Protein AF-A0A2R7MZW3-F1 (afdb_monomer)

Mean predicted aligned error: 15.94 Å

Structure (mmCIF, N/CA/C/O backbone):
data_AF-A0A2R7MZW3-F1
#
_entry.id   AF-A0A2R7MZW3-F1
#
loop_
_atom_site.group_PDB
_atom_site.id
_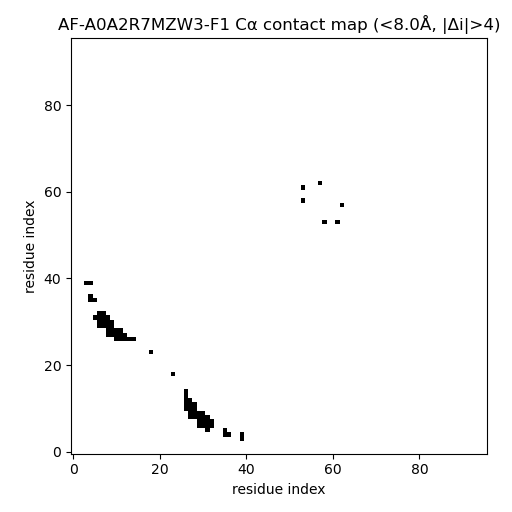atom_site.type_symbol
_atom_site.label_atom_id
_atom_site.label_alt_id
_atom_site.label_comp_id
_atom_site.label_asym_id
_atom_site.label_entity_id
_atom_site.label_seq_id
_atom_site.pdbx_PDB_ins_code
_atom_site.Cartn_x
_atom_site.Cartn_y
_atom_site.Cartn_z
_atom_site.occupancy
_atom_site.B_iso_or_equiv
_atom_site.auth_seq_id
_atom_site.auth_comp_id
_atom_site.auth_asym_id
_atom_site.auth_atom_id
_atom_site.pdbx_PDB_model_num
ATOM 1 N N . ARG A 1 1 ? -1.421 -18.798 -7.494 1.00 64.56 1 ARG A N 1
ATOM 2 C CA . ARG A 1 1 ? -2.380 -18.416 -6.420 1.00 64.56 1 ARG A CA 1
ATOM 3 C C . ARG A 1 1 ? -1.952 -17.053 -5.877 1.00 64.56 1 ARG A C 1
ATOM 5 O O . ARG A 1 1 ? -0.761 -16.881 -5.678 1.00 64.56 1 ARG A O 1
ATOM 12 N N . LYS A 1 2 ? -2.861 -16.079 -5.736 1.00 65.69 2 LYS A N 1
ATOM 13 C CA . LYS A 1 2 ? -2.500 -14.654 -5.558 1.00 65.69 2 LYS A CA 1
ATOM 14 C C . LYS A 1 2 ? -2.322 -14.226 -4.091 1.00 65.69 2 LYS A C 1
ATOM 16 O O . LYS A 1 2 ? -1.412 -13.463 -3.807 1.00 65.69 2 LYS A O 1
ATOM 21 N N . ASN A 1 3 ? -3.116 -14.779 -3.172 1.00 73.94 3 ASN A N 1
ATOM 22 C CA . ASN A 1 3 ? -3.118 -14.399 -1.754 1.00 73.94 3 ASN A CA 1
ATOM 23 C C . ASN A 1 3 ? -2.967 -15.649 -0.873 1.00 73.94 3 ASN A C 1
ATOM 25 O O . ASN A 1 3 ? -3.956 -16.229 -0.445 1.00 73.94 3 ASN A O 1
ATOM 29 N N . GLN A 1 4 ? -1.733 -16.111 -0.670 1.00 78.88 4 GLN A N 1
ATOM 30 C CA . GLN A 1 4 ? -1.414 -17.172 0.296 1.00 78.88 4 GLN A CA 1
ATOM 31 C C . GLN A 1 4 ? -0.951 -16.513 1.598 1.00 78.88 4 GLN A C 1
ATOM 33 O O . GLN A 1 4 ? 0.252 -16.325 1.805 1.00 78.88 4 GLN A O 1
ATOM 38 N N . ILE A 1 5 ? -1.913 -16.068 2.393 1.00 87.69 5 ILE A N 1
ATOM 39 C CA . ILE A 1 5 ? -1.721 -15.604 3.764 1.00 87.69 5 ILE A CA 1
ATOM 40 C C . ILE A 1 5 ? -3.044 -15.807 4.494 1.00 87.69 5 ILE A C 1
ATOM 42 O O . ILE A 1 5 ? -4.098 -15.408 3.990 1.00 87.69 5 ILE A O 1
ATOM 46 N N . ASP A 1 6 ? -2.970 -16.432 5.660 1.00 88.06 6 ASP A N 1
ATOM 47 C CA . ASP A 1 6 ? -4.140 -16.701 6.480 1.00 88.06 6 ASP A CA 1
ATOM 48 C C . ASP A 1 6 ? -4.263 -15.607 7.537 1.00 88.06 6 ASP A C 1
ATOM 50 O O . ASP A 1 6 ? -3.507 -15.562 8.507 1.00 88.06 6 ASP A O 1
ATOM 54 N N . TYR A 1 7 ? -5.215 -14.700 7.328 1.00 89.88 7 TYR A N 1
ATOM 55 C CA . TYR A 1 7 ? -5.505 -13.636 8.281 1.00 89.88 7 TYR A CA 1
ATOM 56 C C . TYR A 1 7 ? -6.426 -14.144 9.384 1.00 89.88 7 TYR A C 1
ATOM 58 O O . TYR A 1 7 ? -7.491 -14.705 9.114 1.00 89.88 7 TYR A O 1
ATOM 66 N N . LYS A 1 8 ? -6.043 -13.891 10.636 1.00 91.06 8 LYS A N 1
ATOM 67 C CA . LYS A 1 8 ? -6.864 -14.190 11.811 1.00 91.06 8 LYS A CA 1
ATOM 68 C C . LYS A 1 8 ? -7.236 -12.886 12.479 1.00 91.06 8 LYS A C 1
ATOM 70 O O . LYS A 1 8 ? -6.388 -12.158 12.982 1.00 91.06 8 LYS A O 1
ATOM 75 N N . ILE A 1 9 ? -8.526 -12.591 12.471 1.00 92.25 9 ILE A N 1
ATOM 76 C CA . ILE A 1 9 ? -9.049 -11.311 12.920 1.00 92.25 9 ILE A CA 1
ATOM 77 C C . ILE A 1 9 ? -10.055 -11.563 14.037 1.00 92.25 9 ILE A C 1
ATOM 79 O O . ILE A 1 9 ? -10.992 -12.344 13.873 1.00 92.25 9 ILE A O 1
ATOM 83 N N . LYS A 1 10 ? -9.882 -10.879 15.170 1.00 91.69 10 LYS A N 1
ATOM 84 C CA . LYS A 1 10 ? -10.827 -10.912 16.285 1.00 91.69 10 LYS A CA 1
ATOM 85 C C . LYS A 1 10 ? -11.781 -9.730 16.179 1.00 91.69 10 LYS A C 1
ATOM 87 O O . LYS A 1 10 ? -11.370 -8.570 16.224 1.00 91.69 10 LYS A O 1
ATOM 92 N N . VAL A 1 11 ? -13.068 -10.037 16.055 1.00 91.50 11 VAL A N 1
ATOM 93 C CA . VAL A 1 11 ? -14.135 -9.033 16.032 1.00 91.50 11 VAL A CA 1
ATOM 94 C C . VAL A 1 11 ? -14.488 -8.663 17.470 1.00 91.50 11 VAL A C 1
ATOM 96 O O . VAL A 1 11 ? -14.844 -9.533 18.261 1.00 91.50 11 VAL A O 1
ATOM 99 N N . ILE A 1 12 ? -14.361 -7.379 17.810 1.00 91.44 12 ILE A N 1
ATOM 100 C CA . ILE A 1 12 ? -14.692 -6.853 19.143 1.00 91.44 12 ILE A CA 1
ATOM 101 C C . ILE A 1 12 ? -16.151 -6.394 19.171 1.00 91.44 12 ILE A C 1
ATOM 103 O O . ILE A 1 12 ? -16.875 -6.670 20.122 1.00 91.44 12 ILE A O 1
ATOM 107 N N . GLN A 1 13 ? -16.588 -5.699 18.119 1.00 89.75 13 GLN A N 1
ATOM 108 C CA . GLN A 1 13 ? -17.934 -5.140 18.009 1.00 89.75 13 GLN A CA 1
ATOM 109 C C . GLN A 1 13 ? -18.397 -5.103 16.551 1.00 89.75 13 GLN A C 1
ATOM 111 O O . GLN A 1 13 ? -17.591 -4.937 15.634 1.00 89.75 13 GLN A O 1
ATOM 116 N N . ILE A 1 14 ? -19.708 -5.241 16.342 1.00 89.81 14 ILE A N 1
ATOM 117 C CA . ILE A 1 14 ? -20.322 -5.208 15.012 1.00 89.81 14 ILE A CA 1
ATOM 118 C C . ILE A 1 14 ? -20.767 -3.770 14.715 1.00 89.81 14 ILE A C 1
ATOM 120 O O . ILE A 1 14 ? -21.620 -3.237 15.429 1.00 89.81 14 ILE A O 1
ATOM 124 N N . PRO A 1 15 ? -20.219 -3.121 13.676 1.00 90.81 15 PRO A N 1
ATOM 125 C CA . PRO A 1 15 ? -20.639 -1.780 13.305 1.00 90.81 15 PRO A CA 1
ATOM 126 C C . PRO A 1 15 ? -22.012 -1.793 12.622 1.00 90.81 15 PRO A C 1
ATOM 128 O O . PRO A 1 15 ? -22.343 -2.710 11.875 1.00 90.81 15 PRO A O 1
ATOM 131 N N . LYS A 1 16 ? -22.809 -0.740 12.839 1.00 90.38 16 LYS A N 1
ATOM 132 C CA . LYS A 1 16 ? -24.151 -0.599 12.237 1.00 90.38 16 LYS A CA 1
ATOM 133 C C . LYS A 1 16 ? -24.123 -0.293 10.733 1.00 90.38 16 LYS A C 1
ATOM 135 O O . LYS A 1 16 ? -25.112 -0.515 10.045 1.00 90.38 16 LYS A O 1
ATOM 140 N N . SER A 1 17 ? -23.018 0.245 10.225 1.00 92.62 17 SER A N 1
ATOM 141 C CA . SER A 1 17 ? -22.836 0.622 8.821 1.00 92.62 17 SER A CA 1
ATOM 142 C C . SER A 1 17 ? -21.377 0.445 8.401 1.00 92.62 17 SER A C 1
ATOM 144 O O . SER A 1 17 ? -20.516 0.124 9.221 1.00 92.62 17 SER A O 1
ATOM 146 N N . ARG A 1 18 ? -21.076 0.634 7.109 1.00 92.69 18 ARG A N 1
ATOM 147 C CA . ARG A 1 18 ? -19.694 0.612 6.619 1.00 92.69 18 ARG A CA 1
ATOM 148 C C . ARG A 1 18 ? -18.929 1.810 7.177 1.00 92.69 18 ARG A C 1
ATOM 150 O O . ARG A 1 18 ? -19.370 2.948 7.057 1.00 92.69 18 ARG A O 1
ATOM 157 N N . ILE A 1 19 ? -17.757 1.543 7.737 1.00 90.25 19 ILE A N 1
ATOM 158 C CA . ILE A 1 19 ? -16.918 2.543 8.395 1.00 90.25 19 ILE A CA 1
ATOM 159 C C . ILE A 1 19 ? -15.664 2.817 7.549 1.00 90.25 19 ILE A C 1
ATOM 161 O O . ILE A 1 19 ? -15.190 1.950 6.812 1.00 90.25 19 ILE A O 1
ATOM 165 N N . GLY A 1 20 ? -15.122 4.035 7.644 1.00 93.06 20 GLY A N 1
ATOM 166 C CA . GLY A 1 20 ? -13.849 4.406 7.023 1.00 93.06 20 GLY A CA 1
ATOM 167 C C . GLY A 1 20 ? -12.640 3.708 7.662 1.00 93.06 20 GLY A C 1
ATOM 168 O O . GLY A 1 20 ? -12.623 3.439 8.862 1.00 93.06 20 GLY A O 1
ATOM 169 N N . ALA A 1 21 ? -11.590 3.466 6.871 1.00 92.62 21 ALA A N 1
ATOM 170 C CA . ALA A 1 21 ? -10.436 2.639 7.253 1.00 92.62 21 ALA A CA 1
ATOM 171 C C . ALA A 1 21 ? -9.780 3.029 8.593 1.00 92.62 21 ALA A C 1
ATOM 173 O O . ALA A 1 21 ? -9.381 2.157 9.358 1.00 92.62 21 ALA A O 1
ATOM 174 N N . LYS A 1 22 ? -9.722 4.327 8.918 1.00 93.00 22 LYS A N 1
ATOM 175 C CA . LYS A 1 22 ? -9.098 4.832 10.153 1.00 93.00 22 LYS A CA 1
ATOM 176 C C . LYS A 1 22 ? -9.803 4.376 11.439 1.00 93.00 22 LYS A C 1
ATOM 178 O O . LYS A 1 22 ? -9.162 4.286 12.477 1.00 93.00 22 LYS A O 1
ATOM 183 N N . LEU A 1 23 ? -11.105 4.100 11.380 1.00 90.69 23 LEU A N 1
ATOM 184 C CA . LEU A 1 23 ? -11.927 3.735 12.542 1.00 90.69 23 LEU A CA 1
ATOM 185 C C . LEU A 1 23 ? -12.136 2.213 12.659 1.00 90.69 23 LEU A C 1
ATOM 187 O O . LEU A 1 23 ? -12.674 1.731 13.656 1.00 90.69 23 LEU A O 1
ATOM 191 N N . VAL A 1 24 ? -11.695 1.445 11.657 1.00 89.62 24 VAL A N 1
ATOM 192 C CA . VAL A 1 24 ? -11.735 -0.026 11.660 1.00 89.62 24 VAL A CA 1
ATOM 193 C C . VAL A 1 24 ? -10.971 -0.637 12.847 1.00 89.62 24 VAL A C 1
ATOM 195 O O . VAL A 1 24 ? -11.534 -1.533 13.478 1.00 89.62 24 VAL A O 1
ATOM 198 N N . PRO A 1 25 ? -9.780 -0.137 13.246 1.00 90.56 25 PRO A N 1
ATOM 199 C CA . PRO A 1 25 ? -9.045 -0.682 14.392 1.00 90.56 25 PRO A CA 1
ATOM 200 C C . PRO A 1 25 ? -9.797 -0.603 15.730 1.00 90.56 25 PRO A C 1
ATOM 202 O O . PRO A 1 25 ? -9.471 -1.328 16.660 1.00 90.56 25 PRO A O 1
ATOM 205 N N . LEU A 1 26 ? -10.817 0.257 15.845 1.00 90.69 26 LEU A N 1
ATOM 206 C CA . LEU A 1 26 ? -11.649 0.349 17.052 1.00 90.69 26 LEU A CA 1
ATOM 207 C C . LEU A 1 26 ? -12.625 -0.831 17.192 1.00 90.69 26 LEU A C 1
ATOM 209 O O . LEU A 1 26 ? -13.137 -1.090 18.278 1.00 90.69 26 LEU A O 1
ATOM 213 N N . HIS A 1 27 ? -12.939 -1.512 16.091 1.00 90.44 27 HIS A N 1
ATOM 214 C CA . HIS A 1 27 ? -13.952 -2.572 16.044 1.00 90.44 27 HIS A CA 1
ATOM 215 C C . HIS A 1 27 ? -13.334 -3.961 15.889 1.00 90.44 27 HIS A C 1
ATOM 217 O O . HIS A 1 27 ? -13.975 -4.975 16.173 1.00 90.44 27 HIS A O 1
ATOM 223 N N . ILE A 1 28 ? -12.091 -4.000 15.419 1.00 92.19 28 ILE A N 1
ATOM 224 C CA . ILE A 1 28 ? -11.406 -5.198 14.976 1.00 92.19 28 ILE A CA 1
ATOM 225 C C . ILE A 1 28 ? -9.973 -5.175 15.509 1.00 92.19 28 ILE A C 1
ATOM 227 O O . ILE A 1 28 ? -9.271 -4.176 15.369 1.00 92.19 28 ILE A O 1
ATOM 231 N N . GLN A 1 29 ? -9.530 -6.310 16.047 1.00 91.62 29 GLN A N 1
ATOM 232 C CA . GLN A 1 29 ? -8.138 -6.556 16.401 1.00 91.62 29 GLN A CA 1
ATOM 233 C C . GLN A 1 29 ? -7.537 -7.587 15.444 1.00 91.62 29 GLN A C 1
ATOM 235 O O . GLN A 1 29 ? -8.081 -8.681 15.279 1.00 91.62 29 GLN A O 1
ATOM 240 N N . ASP A 1 30 ? -6.404 -7.248 14.832 1.00 91.56 30 ASP A N 1
ATOM 241 C CA . ASP A 1 30 ? -5.620 -8.205 14.055 1.00 91.56 30 ASP A CA 1
ATOM 242 C C . ASP A 1 30 ? -4.826 -9.115 15.004 1.00 91.56 30 ASP A C 1
ATOM 244 O O . ASP A 1 30 ? -4.120 -8.640 15.895 1.00 91.56 30 ASP A O 1
ATOM 248 N N . VAL A 1 31 ? -4.985 -10.424 14.827 1.00 91.38 31 VAL A N 1
ATOM 249 C CA . VAL A 1 31 ? -4.314 -11.487 15.591 1.00 91.38 31 VAL A CA 1
ATOM 250 C C . VAL A 1 31 ? -3.538 -12.418 14.656 1.00 91.38 31 VAL A C 1
ATOM 252 O O . VAL A 1 31 ? -3.204 -13.540 15.026 1.00 91.38 31 VAL A O 1
ATOM 255 N N . THR A 1 32 ? -3.272 -11.971 13.427 1.00 90.94 32 THR A N 1
ATOM 256 C CA . THR A 1 32 ? -2.521 -12.734 12.432 1.00 90.94 32 THR A CA 1
ATOM 257 C C . THR A 1 32 ? -1.116 -13.044 12.946 1.00 90.94 32 THR A C 1
ATOM 259 O O . THR A 1 32 ? -0.407 -12.166 13.446 1.00 90.94 32 THR A O 1
ATOM 262 N N . ASP A 1 33 ? -0.718 -14.309 12.816 1.00 90.88 33 ASP A N 1
ATOM 263 C CA . ASP A 1 33 ? 0.563 -14.806 13.308 1.00 90.88 33 ASP A CA 1
ATOM 264 C C . ASP A 1 33 ? 1.730 -14.131 12.567 1.00 90.88 33 ASP A C 1
ATOM 266 O O . ASP A 1 33 ? 1.700 -13.944 11.346 1.00 90.88 33 ASP A O 1
ATOM 270 N N . LYS A 1 34 ? 2.796 -13.779 13.296 1.00 88.56 34 LYS A N 1
ATOM 271 C CA . LYS A 1 34 ? 3.968 -13.090 12.720 1.00 88.56 34 LYS A CA 1
ATOM 272 C C . LYS A 1 34 ? 4.650 -13.911 11.622 1.00 88.56 34 LYS A C 1
ATOM 274 O O . LYS A 1 34 ? 5.069 -13.351 10.613 1.00 88.56 34 LYS A O 1
ATOM 279 N N . GLU A 1 35 ? 4.664 -15.232 11.773 1.00 88.19 35 GLU A N 1
ATOM 280 C CA . GLU A 1 35 ? 5.216 -16.176 10.794 1.00 88.19 35 GLU A CA 1
ATOM 281 C C . GLU A 1 35 ? 4.547 -16.050 9.414 1.00 88.19 35 GLU A C 1
ATOM 283 O O . GLU A 1 35 ? 5.210 -16.138 8.382 1.00 88.19 35 GLU A O 1
ATOM 288 N N . GLN A 1 36 ? 3.238 -15.771 9.370 1.00 88.81 36 GLN A N 1
ATOM 289 C CA . GLN A 1 36 ? 2.508 -15.588 8.110 1.00 88.81 36 GLN A CA 1
ATOM 290 C C . GLN A 1 36 ? 2.956 -14.319 7.374 1.00 88.81 36 GLN A C 1
ATOM 292 O O . GLN A 1 36 ? 3.078 -14.309 6.144 1.00 88.81 36 GLN A O 1
ATOM 297 N N . TYR A 1 37 ? 3.256 -13.252 8.118 1.00 89.62 37 TYR A N 1
ATOM 298 C CA . TYR A 1 37 ? 3.811 -12.021 7.557 1.00 89.62 37 TYR A CA 1
ATOM 299 C C . TYR A 1 37 ? 5.236 -12.214 7.038 1.00 89.62 37 TYR A C 1
ATOM 301 O O . TYR A 1 37 ? 5.582 -11.700 5.971 1.00 89.62 37 TYR A O 1
ATOM 309 N N . GLU A 1 38 ? 6.052 -12.980 7.755 1.00 89.81 38 GLU A N 1
ATOM 310 C CA . GLU A 1 38 ? 7.408 -13.328 7.329 1.00 89.81 38 GLU A CA 1
ATOM 311 C C . GLU A 1 38 ? 7.394 -14.183 6.061 1.00 89.81 38 GLU A C 1
ATOM 313 O O . GLU A 1 38 ? 8.123 -13.881 5.116 1.00 89.81 38 GLU A O 1
ATOM 318 N N . LEU A 1 39 ? 6.494 -15.166 5.977 1.00 89.31 39 LEU A N 1
ATOM 319 C CA . LEU A 1 39 ? 6.293 -15.977 4.777 1.00 89.31 39 LEU A CA 1
ATOM 320 C C . LEU A 1 39 ? 5.885 -15.114 3.574 1.00 89.31 39 LEU A C 1
ATOM 322 O O . LEU A 1 39 ? 6.402 -15.287 2.466 1.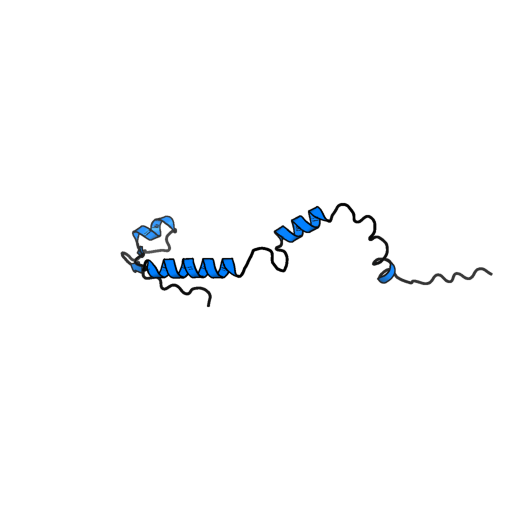00 89.31 39 LEU A O 1
ATOM 326 N N . LEU A 1 40 ? 4.976 -14.156 3.781 1.00 89.25 40 LEU A N 1
ATOM 327 C CA . LEU A 1 40 ? 4.568 -13.212 2.742 1.00 89.25 40 LEU A CA 1
ATOM 328 C C . LEU A 1 40 ? 5.744 -12.338 2.291 1.00 89.25 40 LEU A C 1
ATOM 330 O O . LEU A 1 40 ? 5.929 -12.137 1.088 1.00 89.25 40 LEU A O 1
ATOM 334 N N . LYS A 1 41 ? 6.554 -11.847 3.235 1.00 89.00 41 LYS A N 1
ATOM 335 C CA . LYS A 1 41 ? 7.747 -11.045 2.945 1.00 89.00 41 LYS A CA 1
ATOM 336 C C . LYS A 1 41 ? 8.778 -11.852 2.159 1.00 89.00 41 LYS A C 1
ATOM 338 O O . LYS A 1 41 ? 9.258 -11.367 1.138 1.00 89.00 41 LYS A O 1
ATOM 343 N N . LEU A 1 42 ? 9.066 -13.081 2.584 1.00 88.69 42 LEU A N 1
ATOM 344 C CA . LEU A 1 42 ? 9.997 -13.985 1.911 1.00 88.69 42 LEU A CA 1
ATOM 345 C C . LEU A 1 42 ? 9.547 -14.279 0.476 1.00 88.69 42 LEU A C 1
ATOM 347 O O . LE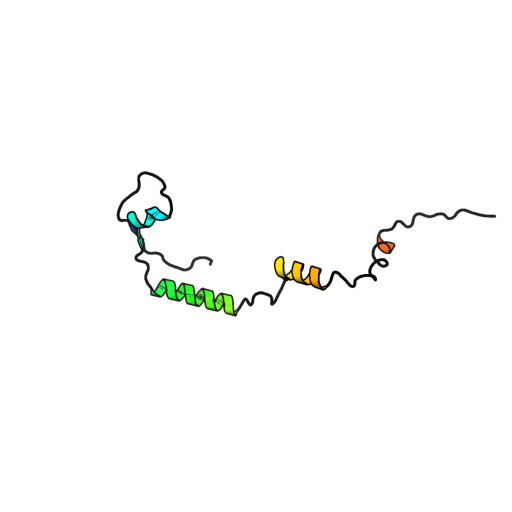U A 1 42 ? 10.349 -14.200 -0.450 1.00 88.69 42 LEU A O 1
ATOM 351 N N . ARG A 1 43 ? 8.251 -14.542 0.272 1.00 85.56 43 ARG A N 1
ATOM 352 C CA . ARG A 1 43 ? 7.685 -14.753 -1.068 1.00 85.56 43 ARG A CA 1
ATOM 353 C C . ARG A 1 43 ? 7.804 -13.513 -1.946 1.00 85.56 43 ARG A C 1
ATOM 355 O O . ARG A 1 43 ? 8.097 -13.627 -3.130 1.00 85.56 43 ARG A O 1
ATOM 362 N N . LYS A 1 44 ? 7.545 -12.329 -1.392 1.00 86.88 44 LYS A N 1
ATOM 363 C CA . LYS A 1 44 ? 7.700 -11.085 -2.148 1.00 86.88 44 LYS A CA 1
ATOM 364 C C . LYS A 1 44 ? 9.155 -10.901 -2.577 1.00 86.88 44 LYS A C 1
ATOM 366 O O . LYS A 1 44 ? 9.400 -10.628 -3.742 1.00 86.88 44 LYS A O 1
ATOM 371 N N . MET A 1 45 ? 10.102 -11.160 -1.674 1.00 86.62 45 MET A N 1
ATOM 372 C CA . MET A 1 45 ? 11.530 -11.097 -1.990 1.00 86.62 45 MET A CA 1
ATOM 373 C C . MET A 1 45 ? 11.941 -12.117 -3.057 1.00 86.62 45 MET A C 1
ATOM 375 O O . MET A 1 45 ? 12.704 -11.770 -3.951 1.00 86.62 45 MET A O 1
ATOM 379 N N . SER A 1 46 ? 11.419 -13.349 -3.019 1.00 85.44 46 SER A N 1
ATOM 380 C CA . SER A 1 46 ? 11.710 -14.333 -4.070 1.00 85.44 46 SER A CA 1
ATOM 381 C C . SER A 1 46 ? 11.103 -13.936 -5.416 1.00 85.44 46 SER A C 1
ATOM 383 O O . SER A 1 46 ? 11.745 -14.096 -6.448 1.00 85.44 46 SER A O 1
ATOM 385 N N . GLN A 1 47 ? 9.895 -13.368 -5.425 1.00 79.19 47 GLN A N 1
ATOM 386 C CA . GLN A 1 47 ? 9.280 -12.850 -6.644 1.00 79.19 47 GLN A CA 1
ATOM 387 C C . GLN A 1 47 ? 10.065 -11.673 -7.232 1.00 79.19 47 GLN A C 1
ATOM 389 O O . GLN A 1 47 ? 10.241 -11.620 -8.447 1.00 79.19 47 GLN A O 1
ATOM 394 N N . ASP A 1 48 ? 10.519 -10.752 -6.383 1.00 79.00 48 ASP A N 1
ATOM 395 C CA . ASP A 1 48 ? 11.323 -9.604 -6.795 1.00 79.00 48 ASP A CA 1
ATOM 396 C C . ASP A 1 48 ? 12.692 -10.064 -7.335 1.00 79.00 48 ASP A C 1
ATOM 398 O O . ASP A 1 48 ? 13.144 -9.536 -8.345 1.00 79.00 48 ASP A O 1
ATOM 402 N N . TYR A 1 49 ? 13.299 -11.105 -6.745 1.00 77.31 49 TYR A N 1
ATOM 403 C CA . TYR A 1 49 ? 14.559 -11.702 -7.214 1.00 77.31 49 TYR A CA 1
ATOM 404 C C . TYR A 1 49 ? 14.468 -12.290 -8.631 1.00 77.31 49 TYR A C 1
ATOM 406 O O . TYR A 1 49 ? 15.367 -12.090 -9.438 1.00 77.31 49 TYR A O 1
ATOM 414 N N . TYR A 1 50 ? 13.380 -12.996 -8.958 1.00 66.62 50 TYR A N 1
ATOM 415 C CA . TYR A 1 50 ? 13.184 -13.567 -10.301 1.00 66.62 50 TYR A CA 1
ATOM 416 C C . TYR A 1 50 ? 12.623 -12.571 -11.323 1.00 66.62 50 TYR A C 1
ATOM 418 O O . TYR A 1 50 ? 12.497 -12.903 -12.501 1.00 66.62 50 TYR A O 1
ATOM 426 N N . ARG A 1 51 ? 12.219 -11.371 -10.894 1.00 66.25 51 ARG A N 1
ATOM 427 C CA . ARG A 1 51 ? 11.592 -10.371 -11.758 1.00 66.25 51 ARG A CA 1
ATOM 428 C C . ARG A 1 51 ? 12.314 -9.041 -11.613 1.00 66.25 51 ARG A C 1
ATOM 430 O O . ARG A 1 51 ? 11.743 -8.063 -11.126 1.00 66.25 51 ARG A O 1
ATOM 437 N N . ASN A 1 52 ? 13.551 -9.001 -12.099 1.00 67.69 52 ASN A N 1
ATOM 438 C CA . ASN A 1 52 ? 14.278 -7.752 -12.259 1.00 67.69 52 ASN A CA 1
ATOM 439 C C . ASN A 1 52 ? 13.448 -6.820 -13.151 1.00 67.69 52 ASN A C 1
ATOM 441 O O . ASN A 1 52 ? 13.044 -7.171 -14.265 1.00 67.69 52 ASN A O 1
ATOM 445 N N . LYS A 1 53 ? 13.116 -5.633 -12.637 1.00 65.50 53 LYS A N 1
ATOM 446 C CA . LYS A 1 53 ? 12.445 -4.601 -13.433 1.00 65.50 53 LYS A CA 1
ATOM 447 C C . LYS A 1 53 ? 13.330 -4.293 -14.644 1.00 65.50 53 LYS A C 1
ATOM 449 O O . LYS A 1 53 ? 14.403 -3.737 -14.461 1.00 65.50 53 LYS A O 1
ATOM 454 N N . GLY A 1 54 ? 12.875 -4.649 -15.844 1.00 66.19 54 GLY A N 1
ATOM 455 C CA . GLY A 1 54 ? 13.545 -4.285 -17.096 1.00 66.19 54 GLY A CA 1
ATOM 456 C C . GLY A 1 54 ? 14.189 -5.428 -17.891 1.00 66.19 54 GLY A C 1
ATOM 457 O O . GLY A 1 54 ? 14.562 -5.191 -19.028 1.00 66.19 54 GLY A O 1
ATOM 458 N N . GLU A 1 55 ? 14.252 -6.670 -17.395 1.00 67.25 55 GLU A N 1
ATOM 459 C CA . GLU A 1 55 ? 14.854 -7.807 -18.141 1.00 67.25 55 GLU A CA 1
ATOM 460 C C . GLU A 1 55 ? 13.949 -8.404 -19.249 1.00 67.25 55 GLU A C 1
ATOM 462 O O . GLU A 1 55 ? 14.086 -9.558 -19.646 1.00 67.25 55 GLU A O 1
ATOM 467 N N . GLY A 1 56 ? 12.985 -7.640 -19.765 1.00 75.25 56 GLY A N 1
ATOM 468 C CA . GLY A 1 56 ? 12.052 -8.112 -20.790 1.00 75.25 56 GLY A CA 1
ATOM 469 C C . GLY A 1 56 ? 11.380 -6.961 -21.526 1.00 75.25 56 GLY A C 1
ATOM 470 O O . GLY A 1 56 ? 11.980 -5.908 -21.708 1.00 75.25 56 GLY A O 1
ATOM 471 N N . ARG A 1 57 ? 10.114 -7.134 -21.938 1.00 78.25 57 ARG A N 1
ATOM 472 C CA . ARG A 1 57 ? 9.345 -6.063 -22.597 1.00 78.25 57 ARG A CA 1
ATOM 473 C C . ARG A 1 57 ? 9.443 -4.765 -21.773 1.00 78.25 57 ARG A C 1
ATOM 475 O O . ARG A 1 57 ? 8.973 -4.776 -20.628 1.00 78.25 57 ARG A O 1
ATOM 482 N N . PRO A 1 58 ? 9.957 -3.661 -22.351 1.00 79.38 58 PRO A N 1
ATOM 483 C CA . PRO A 1 58 ? 10.102 -2.397 -21.645 1.00 79.38 58 PRO A CA 1
ATOM 484 C C . PRO A 1 58 ? 8.766 -1.965 -21.052 1.00 79.38 58 PRO A C 1
ATOM 486 O O . PRO A 1 58 ? 7.710 -2.075 -21.707 1.00 79.38 58 PRO A O 1
ATOM 489 N N . THR A 1 59 ? 8.788 -1.475 -19.811 1.00 77.88 59 THR A N 1
ATOM 490 C CA . THR A 1 59 ? 7.583 -0.881 -19.238 1.00 77.88 59 THR A CA 1
ATOM 491 C C . THR A 1 59 ? 7.198 0.363 -20.043 1.00 77.88 59 THR A C 1
ATOM 493 O O . THR A 1 59 ? 7.981 0.892 -20.824 1.00 77.88 59 THR A O 1
ATOM 496 N N . LYS A 1 60 ? 5.964 0.858 -19.895 1.00 79.38 60 LYS A N 1
ATOM 497 C CA . LYS A 1 60 ? 5.531 2.074 -20.612 1.00 79.38 60 LYS A CA 1
ATOM 498 C C . LYS A 1 60 ? 6.422 3.286 -20.295 1.00 79.38 60 LYS A C 1
ATOM 500 O O . LYS A 1 60 ? 6.515 4.180 -21.124 1.00 79.38 60 LYS A O 1
ATOM 505 N N . LYS A 1 61 ? 7.031 3.314 -19.106 1.00 80.12 61 LYS A N 1
ATOM 506 C CA . LYS A 1 61 ? 7.986 4.344 -18.702 1.00 80.12 61 LYS A CA 1
ATOM 507 C C . LYS A 1 61 ? 9.321 4.140 -19.421 1.00 80.12 61 LYS A C 1
ATOM 509 O O . LYS A 1 61 ? 9.730 5.037 -20.139 1.00 80.12 61 LYS A O 1
ATOM 514 N N . ASP A 1 62 ? 9.890 2.940 -19.330 1.00 77.69 62 ASP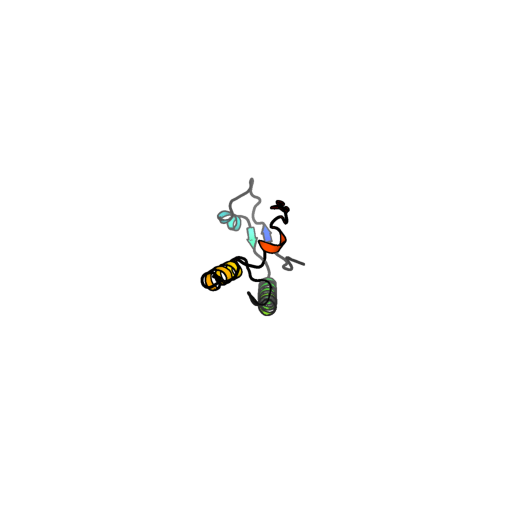 A N 1
ATOM 515 C CA . ASP A 1 62 ? 11.174 2.620 -19.971 1.00 77.69 62 ASP A CA 1
ATOM 516 C C . ASP A 1 62 ? 11.104 2.792 -21.496 1.00 77.69 62 ASP A C 1
ATOM 518 O O . ASP A 1 62 ? 12.039 3.290 -22.098 1.00 77.69 62 ASP A O 1
ATOM 522 N N . ARG A 1 63 ? 9.967 2.462 -22.130 1.00 83.31 63 ARG A N 1
ATOM 523 C CA . ARG A 1 63 ? 9.764 2.711 -23.566 1.00 83.31 63 ARG A CA 1
ATOM 524 C C . ARG A 1 63 ? 9.800 4.196 -23.905 1.00 83.31 63 ARG A C 1
ATOM 526 O O . ARG A 1 63 ? 10.467 4.548 -24.851 1.00 83.31 63 ARG A O 1
ATOM 533 N N . ARG A 1 64 ? 9.125 5.052 -23.130 1.00 84.12 64 ARG A N 1
ATOM 534 C CA . ARG A 1 64 ? 9.161 6.506 -23.357 1.00 84.12 64 ARG A CA 1
ATOM 535 C C . ARG A 1 64 ? 10.567 7.062 -23.179 1.00 84.12 64 ARG A C 1
ATOM 537 O O . ARG A 1 64 ? 10.989 7.862 -23.984 1.00 84.12 64 ARG A O 1
ATOM 544 N N . GLU A 1 65 ? 11.294 6.594 -22.168 1.00 82.88 65 GLU A N 1
ATOM 545 C CA . GLU A 1 65 ? 12.686 6.998 -21.949 1.00 82.88 65 GLU A CA 1
ATOM 546 C C . GLU A 1 65 ? 13.606 6.532 -23.091 1.00 82.88 65 GLU A C 1
ATOM 548 O O . GLU A 1 65 ? 14.513 7.262 -23.473 1.00 82.88 65 GLU A O 1
ATOM 553 N N . MET A 1 66 ? 13.355 5.351 -23.670 1.00 79.62 66 MET A N 1
ATOM 554 C CA . MET A 1 66 ? 14.052 4.883 -24.873 1.00 79.62 66 MET A CA 1
ATOM 555 C C . MET A 1 66 ? 13.643 5.664 -26.125 1.00 79.62 66 MET A C 1
ATOM 557 O O . MET A 1 66 ? 14.516 6.025 -26.900 1.00 79.62 66 MET A O 1
ATOM 561 N N . ASP A 1 67 ? 12.354 5.948 -26.311 1.00 81.81 67 ASP A N 1
ATOM 562 C CA . ASP A 1 67 ? 11.836 6.741 -27.431 1.00 81.81 67 ASP A CA 1
ATOM 563 C C . ASP A 1 67 ? 12.404 8.174 -27.375 1.00 81.81 67 ASP A C 1
ATOM 565 O O . ASP A 1 67 ? 12.855 8.691 -28.391 1.00 81.81 67 ASP A O 1
ATOM 569 N N . ASP A 1 68 ? 12.473 8.781 -26.185 1.00 82.88 68 ASP A N 1
ATOM 570 C CA . ASP A 1 68 ? 13.067 10.104 -25.949 1.00 82.88 68 ASP A CA 1
ATOM 571 C C . ASP A 1 68 ? 14.597 10.093 -26.157 1.00 82.88 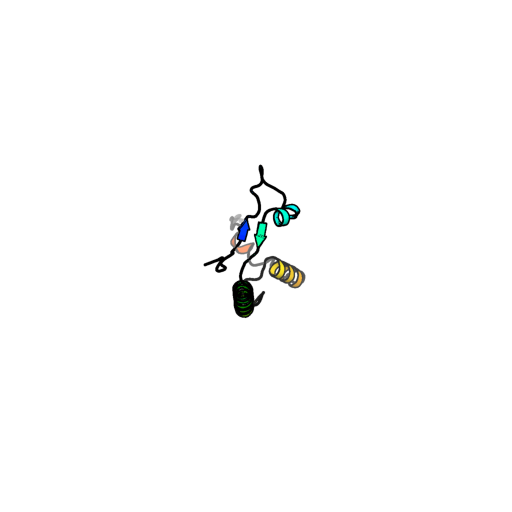68 ASP A C 1
ATOM 573 O O . ASP A 1 68 ? 15.169 11.087 -26.600 1.00 82.88 68 ASP A O 1
ATOM 577 N N . TYR A 1 69 ? 15.274 8.978 -25.846 1.00 78.38 69 TYR A N 1
ATOM 578 C CA . TYR A 1 69 ? 16.716 8.807 -26.073 1.00 78.38 69 TYR A CA 1
ATOM 579 C C . TYR A 1 69 ? 17.062 8.571 -27.551 1.00 78.38 69 TYR A C 1
ATOM 581 O O . TYR A 1 69 ? 18.081 9.060 -28.029 1.00 78.38 69 TYR A O 1
ATOM 589 N N . VAL A 1 70 ? 16.224 7.823 -28.275 1.00 78.00 70 VAL A N 1
ATOM 590 C CA . VAL A 1 70 ? 16.404 7.497 -29.702 1.00 78.00 70 VAL A CA 1
ATOM 591 C C . VAL A 1 70 ? 15.889 8.628 -30.611 1.00 78.00 70 VAL A C 1
ATOM 593 O O . VAL A 1 70 ? 16.370 8.803 -31.730 1.00 78.00 70 VAL A O 1
ATOM 596 N N . GLY A 1 71 ? 14.940 9.433 -30.133 1.00 66.25 71 GLY A N 1
ATOM 597 C CA . GLY A 1 71 ? 14.174 10.415 -30.901 1.00 66.25 71 GLY A CA 1
ATOM 598 C C . GLY A 1 71 ? 14.862 11.743 -31.219 1.00 66.25 71 GLY A C 1
ATOM 599 O O . GLY A 1 71 ? 14.188 12.769 -31.178 1.00 66.25 71 GLY A O 1
ATOM 600 N N . ASN A 1 72 ? 16.156 11.756 -31.558 1.00 59.56 72 ASN A N 1
ATOM 601 C CA . ASN A 1 72 ? 16.773 12.957 -32.145 1.00 59.56 72 ASN A CA 1
ATOM 602 C C . ASN A 1 72 ? 17.771 12.720 -33.296 1.00 59.56 72 ASN A C 1
ATOM 604 O O . ASN A 1 72 ? 18.280 13.703 -33.820 1.00 59.56 72 ASN A O 1
ATOM 608 N N . ASP A 1 73 ? 17.989 11.475 -33.748 1.00 58.31 73 ASP A N 1
ATOM 609 C CA . ASP A 1 73 ? 18.893 11.160 -34.875 1.00 58.31 73 ASP A CA 1
ATOM 610 C C . ASP A 1 73 ? 18.270 10.187 -35.906 1.00 58.31 73 ASP A C 1
ATOM 612 O O . ASP A 1 73 ? 18.954 9.337 -36.472 1.00 58.31 73 ASP A O 1
ATOM 616 N N . ILE A 1 74 ? 16.966 10.295 -36.190 1.00 58.88 74 ILE A N 1
ATOM 617 C CA . ILE A 1 74 ? 16.330 9.594 -37.328 1.00 58.88 74 ILE A CA 1
ATOM 618 C C . ILE A 1 74 ? 15.961 10.637 -38.385 1.00 58.88 74 ILE A C 1
ATOM 620 O O . ILE A 1 74 ? 14.803 10.962 -38.619 1.00 58.88 74 ILE A O 1
ATOM 624 N N . ALA A 1 75 ? 16.986 11.201 -39.019 1.00 57.03 75 ALA A N 1
ATOM 625 C CA . ALA A 1 75 ? 16.841 11.956 -40.263 1.00 57.03 75 ALA A CA 1
ATOM 626 C C . ALA A 1 75 ? 16.944 11.042 -41.504 1.00 57.03 75 ALA A C 1
ATOM 628 O O . ALA A 1 75 ? 17.156 11.534 -42.608 1.00 57.03 75 ALA A O 1
ATOM 629 N N . SER A 1 76 ? 16.831 9.717 -41.344 1.00 56.12 76 SER A N 1
ATOM 630 C CA . SER A 1 76 ? 17.065 8.749 -42.426 1.00 56.12 76 SER A CA 1
ATOM 631 C C . SER A 1 76 ? 15.924 7.759 -42.673 1.00 56.12 76 SER A C 1
ATOM 63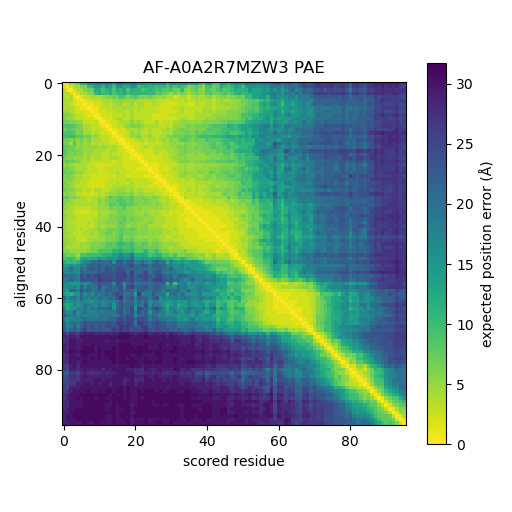3 O O . SER A 1 76 ? 16.171 6.743 -43.309 1.00 56.12 76 SER A O 1
ATOM 635 N N . ASP A 1 77 ? 14.704 8.020 -42.194 1.00 52.44 77 ASP A N 1
ATOM 636 C CA . ASP A 1 77 ? 13.554 7.111 -42.388 1.00 52.44 77 ASP A CA 1
ATOM 637 C C . ASP A 1 77 ? 12.438 7.717 -43.258 1.00 52.44 77 ASP A C 1
ATOM 639 O O . ASP A 1 77 ? 11.256 7.460 -43.062 1.00 52.44 77 ASP A O 1
ATOM 643 N N . PHE A 1 78 ? 12.805 8.561 -44.228 1.00 55.53 78 PHE A N 1
ATOM 644 C CA . PHE A 1 78 ? 11.859 9.100 -45.216 1.00 55.53 78 PHE A CA 1
ATOM 645 C C . PHE A 1 78 ? 11.759 8.238 -46.496 1.00 55.53 78 PHE A C 1
ATOM 647 O O . PHE A 1 78 ? 11.191 8.689 -47.479 1.00 55.53 78 PHE A O 1
ATOM 654 N N . THR A 1 79 ? 12.319 7.022 -46.558 1.00 58.69 79 THR A N 1
ATOM 655 C CA . THR A 1 79 ? 12.486 6.344 -47.867 1.00 58.69 79 THR A CA 1
ATOM 656 C C . THR A 1 79 ? 12.175 4.847 -47.923 1.00 58.69 79 THR A C 1
ATOM 658 O O . THR A 1 79 ? 12.706 4.191 -48.806 1.00 58.69 79 THR A O 1
ATOM 661 N N . ASP A 1 80 ? 11.363 4.266 -47.031 1.00 59.75 80 ASP A N 1
ATOM 662 C CA . ASP A 1 80 ? 11.024 2.828 -47.187 1.00 59.75 80 ASP A CA 1
ATOM 663 C C . ASP A 1 80 ? 9.582 2.428 -46.809 1.00 59.75 80 ASP A C 1
ATOM 665 O O . ASP A 1 80 ? 9.214 1.258 -46.883 1.00 59.75 80 ASP A O 1
ATOM 669 N N . TRP A 1 81 ? 8.722 3.384 -46.431 1.00 63.91 81 TRP A N 1
ATOM 670 C CA . TRP A 1 81 ? 7.299 3.114 -46.156 1.00 63.91 81 TRP A CA 1
ATOM 671 C C . TRP A 1 81 ? 6.359 3.843 -47.132 1.00 63.91 81 TRP A C 1
ATOM 673 O O . TRP A 1 81 ? 5.366 3.258 -47.575 1.00 63.91 81 TRP A O 1
ATOM 683 N N . ASP A 1 82 ? 6.709 5.063 -47.551 1.00 61.53 82 ASP A N 1
ATOM 684 C CA . ASP A 1 82 ? 5.962 5.798 -48.585 1.00 61.53 82 ASP A CA 1
ATOM 685 C C . ASP A 1 82 ? 6.058 5.127 -49.970 1.00 61.53 82 ASP A C 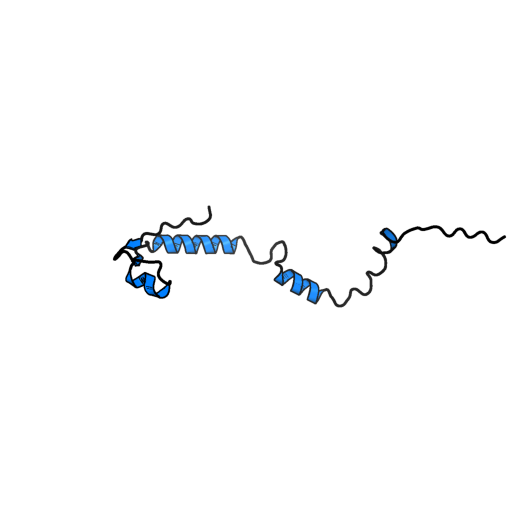1
ATOM 687 O O . ASP A 1 82 ? 5.082 5.147 -50.712 1.00 61.53 82 ASP A O 1
ATOM 691 N N . ASP A 1 83 ? 7.148 4.414 -50.277 1.00 64.19 83 ASP A N 1
ATOM 692 C CA . ASP A 1 83 ? 7.304 3.658 -51.535 1.00 64.19 83 ASP A CA 1
ATOM 693 C C . ASP A 1 83 ? 6.469 2.359 -51.589 1.00 64.19 83 ASP A C 1
ATOM 695 O O . ASP A 1 83 ? 6.238 1.810 -52.666 1.00 64.19 83 ASP A O 1
ATOM 699 N N . PHE A 1 84 ? 6.009 1.832 -50.445 1.00 65.44 84 PHE A N 1
ATOM 700 C CA . PHE A 1 84 ? 5.267 0.562 -50.391 1.00 65.44 84 PHE A CA 1
ATOM 701 C C . PHE A 1 84 ? 3.738 0.743 -50.357 1.00 65.44 84 PHE A C 1
ATOM 703 O O . PHE A 1 84 ? 3.013 -0.126 -50.843 1.00 65.44 84 PHE A O 1
ATOM 710 N N . PHE A 1 85 ? 3.230 1.852 -49.801 1.00 68.38 85 PHE A N 1
ATOM 711 C CA . PHE A 1 85 ? 1.789 2.175 -49.794 1.00 68.38 85 PHE A CA 1
ATOM 712 C C . PHE A 1 85 ? 1.414 3.374 -50.684 1.00 68.38 85 PHE A C 1
ATOM 714 O O . PHE A 1 85 ? 0.222 3.627 -50.865 1.00 68.38 85 PHE A O 1
ATOM 721 N N . GLY A 1 86 ? 2.393 4.089 -51.245 1.00 55.59 86 GLY A N 1
ATOM 722 C CA . GLY A 1 86 ? 2.198 5.150 -52.230 1.00 55.59 86 GLY A CA 1
ATOM 723 C C . GLY A 1 86 ? 1.873 4.581 -53.608 1.00 55.59 86 GLY A C 1
ATOM 724 O O . GLY A 1 86 ? 2.759 4.288 -54.401 1.00 55.59 86 GLY A O 1
ATOM 725 N N . GLU A 1 87 ? 0.581 4.373 -53.832 1.00 50.47 87 GLU A N 1
ATOM 726 C CA . GLU A 1 87 ? -0.135 4.377 -55.113 1.00 50.47 87 GLU A CA 1
ATOM 727 C C . GLU A 1 87 ? 0.739 4.530 -56.375 1.00 50.47 87 GLU A C 1
ATOM 729 O O . GLU A 1 87 ? 1.134 5.617 -56.792 1.00 50.47 87 GLU A O 1
ATOM 734 N N . THR A 1 88 ? 0.998 3.392 -57.018 1.00 52.78 88 THR A N 1
ATOM 735 C CA . THR A 1 88 ? 1.455 3.300 -58.405 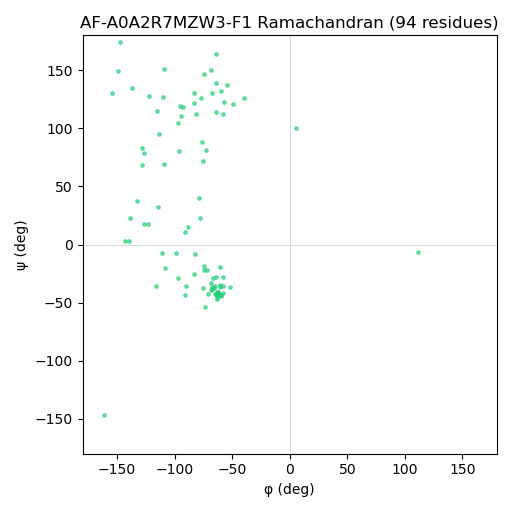1.00 52.78 88 THR A CA 1
ATOM 736 C C . THR A 1 88 ? 0.263 3.583 -59.325 1.00 52.78 88 THR A C 1
ATOM 738 O O . THR A 1 88 ? -0.275 2.661 -59.933 1.00 52.78 88 THR A O 1
ATOM 741 N N . ASP A 1 89 ? -0.192 4.834 -59.400 1.00 47.38 89 ASP A N 1
ATOM 742 C CA . ASP A 1 89 ? -1.148 5.243 -60.432 1.00 47.38 89 ASP A CA 1
ATOM 743 C C . ASP A 1 89 ? -0.405 5.837 -61.636 1.00 47.38 89 ASP A C 1
ATOM 745 O O . ASP A 1 89 ? 0.232 6.885 -61.584 1.00 47.38 89 ASP A O 1
ATOM 749 N N . ASN A 1 90 ? -0.465 5.050 -62.710 1.00 53.94 90 ASN A N 1
ATOM 750 C CA . ASN A 1 90 ? -0.020 5.291 -64.076 1.00 53.94 90 ASN A CA 1
ATOM 751 C C . ASN A 1 90 ? -0.295 6.712 -64.604 1.00 53.94 90 ASN A C 1
ATOM 753 O O . ASN A 1 90 ? -1.453 7.092 -64.758 1.00 53.94 90 ASN A O 1
ATOM 757 N N . GLU A 1 91 ? 0.751 7.381 -65.092 1.00 43.53 91 GLU A N 1
ATOM 758 C CA . GLU A 1 91 ? 0.661 8.340 -66.202 1.00 43.53 91 GLU A CA 1
ATOM 759 C C . GLU A 1 91 ? 1.678 7.934 -67.286 1.00 43.53 91 GLU A C 1
ATOM 761 O O . GLU A 1 91 ? 2.769 8.485 -67.407 1.00 43.53 91 GLU A O 1
ATOM 766 N N . GLU A 1 92 ? 1.322 6.917 -68.082 1.00 49.00 92 GLU A N 1
ATOM 767 C CA . GLU A 1 92 ? 1.773 6.847 -69.478 1.00 49.00 92 GLU A CA 1
ATOM 768 C C . GLU A 1 92 ? 0.983 7.911 -70.262 1.00 49.00 92 GLU A C 1
ATOM 770 O O . GLU A 1 92 ? -0.035 7.616 -70.894 1.00 49.00 92 GLU A O 1
ATOM 775 N N . GLU A 1 93 ? 1.416 9.172 -70.199 1.00 40.94 93 GLU A N 1
ATOM 776 C CA . GLU A 1 93 ? 1.021 10.162 -71.202 1.00 40.94 93 GLU A CA 1
ATOM 777 C C . GLU A 1 93 ? 1.915 9.988 -72.434 1.00 40.94 93 GLU A C 1
ATOM 779 O O . GLU A 1 93 ? 3.129 10.185 -72.409 1.00 40.94 93 GLU A O 1
ATOM 784 N N . ASN A 1 94 ? 1.280 9.534 -73.513 1.00 45.72 94 ASN A N 1
ATOM 785 C CA . ASN A 1 94 ? 1.859 9.423 -74.841 1.00 45.72 94 ASN A CA 1
ATOM 786 C C . ASN A 1 94 ? 2.222 10.826 -75.363 1.00 45.72 94 ASN A C 1
ATOM 788 O O . ASN A 1 94 ? 1.319 11.606 -75.666 1.00 45.72 94 ASN A O 1
ATOM 792 N N . GLU A 1 95 ? 3.512 11.110 -75.544 1.00 41.72 95 GLU A N 1
ATOM 793 C CA . GLU A 1 95 ? 4.001 12.168 -76.438 1.00 41.72 95 GLU A CA 1
ATOM 794 C C . GLU A 1 95 ? 4.767 11.525 -77.605 1.00 41.72 95 GLU A C 1
ATOM 796 O O . GLU A 1 95 ? 5.926 11.138 -77.459 1.00 41.72 95 GLU A O 1
ATOM 801 N N . ASP A 1 96 ? 4.037 11.325 -78.713 1.00 37.22 96 ASP A N 1
ATOM 802 C CA . ASP A 1 96 ? 4.400 11.508 -80.140 1.00 37.22 96 ASP A CA 1
ATOM 803 C C . ASP A 1 96 ? 3.582 10.595 -81.079 1.00 37.22 96 ASP A C 1
ATOM 805 O O . ASP A 1 96 ? 3.719 9.349 -81.028 1.00 37.22 96 ASP A O 1
#

Solvent-accessible surface area (backbone atoms only — not comparable to full-atom values): 6543 Å² total; per-residue (Å²): 135,94,79,84,63,79,82,40,71,47,79,75,55,85,72,96,63,93,74,60,78,90,60,45,67,82,31,38,46,84,63,48,57,68,67,48,55,50,52,44,50,52,50,49,53,53,51,50,69,78,50,58,91,67,86,59,84,60,48,80,64,55,43,49,56,47,49,65,69,57,68,81,76,75,90,77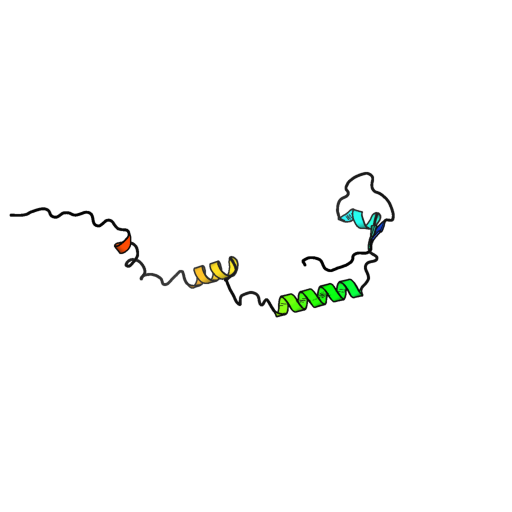,79,86,78,74,59,63,77,75,74,54,76,89,74,84,79,89,74,87,88,130

Sequence (96 aa):
RKNQIDYKIKVIQIPKSRIGAKLVPLHIQDVTDKEQYELLKLRKMSQDYYRNKGEGRPTKKDRREMDDYVGNDIASDFTDWDDFFGETDNEEENED

Radius of gyration: 30.71 Å; Cα contacts (8 Å, |Δi|>4): 37; chains: 1; bounding box: 43×31×99 Å

pLDDT: mean 76.31, std 15.51, range [37.22, 93.06]

Foldseek 3Di:
DPDPADWDKDFQDDDPDDDDPVCVVVGIDTPGDVVRVVVVVVVVVVVCVVCPQPPDDHDPVRVVVVCVVVVPPPPDPPPDPCVVPVDPDDDPPDDD

Secondary structure (DSSP, 8-state):
--------EEE----SS---GGGGGGTEEE---HHHHHHHHHHHHHHHHH--TTSSSPPHHHHHHHHHHHTTS--S-SSSSHHHHS----------

Nearest PDB structures (foldseek):
  5z81-assembly1_C  TM=7.491E-01  e=4.223E+00  Vibrio cholerae O395
  4ml0-assembly2_E  TM=2.464E-01  e=7.206E+00  Escherichia coli B str. REL606